Protein AF-A0A1M6JHJ8-F1 (afdb_monomer_lite)

Structure (mmCIF, N/CA/C/O backbone):
data_AF-A0A1M6JHJ8-F1
#
_entry.id   AF-A0A1M6JHJ8-F1
#
loop_
_atom_site.group_PDB
_atom_site.id
_atom_site.type_symbol
_atom_site.label_atom_id
_atom_site.label_alt_id
_atom_site.label_comp_id
_atom_site.label_asym_id
_atom_site.label_entity_id
_atom_site.label_seq_id
_atom_site.pdbx_PDB_ins_code
_atom_site.Cartn_x
_atom_site.Cartn_y
_atom_site.Cartn_z
_atom_site.occupancy
_atom_site.B_iso_or_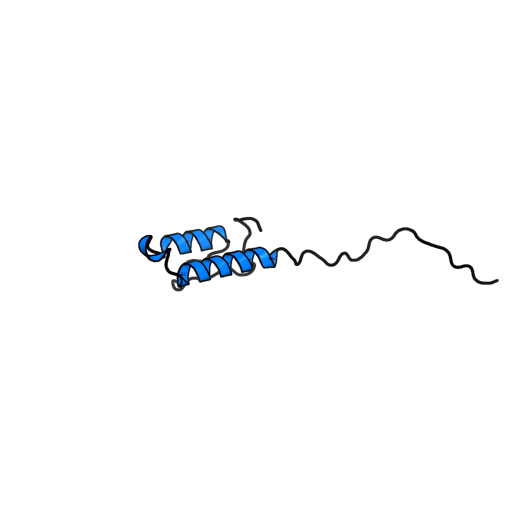equiv
_atom_site.auth_seq_id
_atom_site.auth_comp_id
_atom_site.auth_asym_id
_atom_site.auth_atom_id
_atom_site.pdbx_PDB_model_num
ATOM 1 N N . MET A 1 1 ? 13.522 6.354 -8.809 1.00 57.09 1 MET A N 1
ATOM 2 C CA . MET A 1 1 ? 12.182 6.309 -8.211 1.00 57.09 1 MET A CA 1
ATOM 3 C C . MET A 1 1 ? 11.315 7.330 -8.900 1.00 57.09 1 MET A C 1
ATOM 5 O O . MET A 1 1 ? 11.232 8.473 -8.460 1.00 57.09 1 MET A O 1
ATOM 9 N N . SER A 1 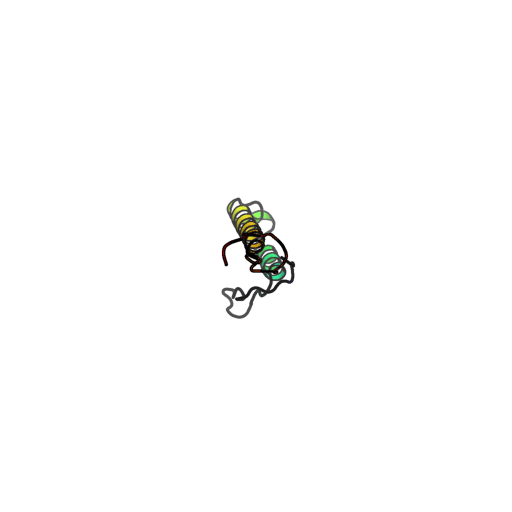2 ? 10.734 6.926 -10.024 1.00 75.50 2 SER A N 1
ATOM 10 C CA . SER A 1 2 ? 9.581 7.637 -10.573 1.00 75.50 2 SER A CA 1
ATOM 11 C C . SER A 1 2 ? 8.328 7.149 -9.846 1.00 75.50 2 SER A C 1
ATOM 13 O O . SER A 1 2 ? 8.229 5.971 -9.514 1.00 75.50 2 SER A O 1
ATOM 15 N N . TRP A 1 3 ? 7.367 8.034 -9.590 1.00 74.88 3 TRP A N 1
ATOM 16 C CA . TRP A 1 3 ? 6.068 7.659 -9.013 1.00 74.88 3 TRP A CA 1
ATOM 17 C C . TRP A 1 3 ? 5.333 6.612 -9.862 1.00 74.88 3 TRP A C 1
ATOM 19 O O . TRP A 1 3 ? 4.591 5.787 -9.329 1.00 74.88 3 TRP A O 1
ATOM 29 N N . ASP A 1 4 ? 5.604 6.628 -11.165 1.00 81.69 4 ASP A N 1
ATOM 30 C CA . ASP A 1 4 ? 5.019 5.744 -12.170 1.00 81.69 4 ASP A CA 1
ATOM 31 C C . ASP A 1 4 ? 5.953 4.574 -12.536 1.00 81.69 4 ASP A C 1
ATOM 33 O O . ASP A 1 4 ? 5.699 3.831 -13.485 1.00 81.69 4 ASP A O 1
ATOM 37 N N . GLU A 1 5 ? 7.060 4.405 -11.802 1.00 82.62 5 GLU A N 1
ATOM 38 C CA . GLU A 1 5 ? 7.963 3.268 -11.971 1.00 82.62 5 GLU A CA 1
ATOM 39 C C . GLU A 1 5 ? 7.245 1.982 -11.552 1.00 82.62 5 GLU A C 1
ATOM 41 O O . GLU A 1 5 ? 6.679 1.889 -10.457 1.00 82.62 5 GLU A O 1
ATOM 46 N N . ARG A 1 6 ? 7.244 0.994 -12.453 1.00 85.56 6 ARG A N 1
ATOM 47 C CA . ARG A 1 6 ? 6.606 -0.296 -12.206 1.00 85.56 6 ARG A CA 1
ATOM 48 C C . ARG A 1 6 ? 7.472 -1.167 -11.304 1.00 85.56 6 ARG A C 1
ATOM 50 O O . ARG A 1 6 ? 8.681 -1.262 -11.505 1.00 85.56 6 ARG A O 1
ATOM 57 N N . PHE A 1 7 ? 6.843 -1.849 -10.356 1.00 82.06 7 PHE A N 1
ATOM 58 C CA . PHE A 1 7 ? 7.476 -2.914 -9.594 1.00 82.06 7 PHE A CA 1
ATOM 59 C C . PHE A 1 7 ? 7.853 -4.072 -10.523 1.00 82.06 7 PHE A C 1
ATOM 61 O O . PHE A 1 7 ? 7.128 -4.383 -11.470 1.00 82.06 7 PHE A O 1
ATOM 68 N N . ALA A 1 8 ? 8.978 -4.727 -10.230 1.00 82.69 8 ALA A N 1
ATOM 69 C CA . ALA A 1 8 ? 9.377 -5.951 -10.923 1.00 82.69 8 ALA A CA 1
ATOM 70 C C . ALA A 1 8 ? 8.342 -7.074 -10.726 1.00 82.69 8 ALA A C 1
ATOM 72 O O . ALA A 1 8 ? 8.108 -7.866 -11.634 1.00 82.69 8 ALA A O 1
ATOM 73 N N . GLU A 1 9 ? 7.684 -7.084 -9.566 1.00 84.31 9 GLU A N 1
ATOM 74 C CA . GLU A 1 9 ? 6.571 -7.967 -9.245 1.00 84.31 9 GLU A CA 1
ATOM 75 C C . GLU A 1 9 ? 5.404 -7.125 -8.689 1.00 84.31 9 GLU A C 1
ATOM 77 O O . GLU A 1 9 ? 5.578 -6.441 -7.677 1.00 84.31 9 GLU A O 1
ATOM 82 N N . PRO A 1 10 ? 4.237 -7.089 -9.364 1.00 85.75 10 PRO A N 1
ATOM 83 C CA . PRO A 1 10 ? 3.076 -6.334 -8.897 1.00 85.75 10 PRO A CA 1
ATOM 84 C C . PRO A 1 10 ? 2.515 -6.887 -7.583 1.00 85.75 10 PRO A C 1
ATOM 86 O O . PRO A 1 10 ? 2.416 -8.100 -7.411 1.00 85.75 10 PRO A O 1
ATOM 89 N N . ILE A 1 11 ? 2.056 -6.002 -6.697 1.00 86.38 11 ILE A N 1
ATOM 90 C CA . ILE A 1 11 ? 1.402 -6.401 -5.444 1.00 86.38 11 ILE A CA 1
ATOM 91 C C . ILE A 1 11 ? -0.036 -6.813 -5.770 1.00 86.38 11 ILE A C 1
ATOM 93 O O . ILE A 1 11 ? -0.822 -5.992 -6.247 1.00 86.38 11 ILE A O 1
ATOM 97 N N . VAL A 1 12 ? -0.378 -8.078 -5.536 1.00 89.12 12 VAL A N 1
ATOM 98 C CA . VAL A 1 12 ? -1.742 -8.599 -5.700 1.00 89.12 12 VAL A CA 1
ATOM 99 C C . VAL A 1 12 ? -2.487 -8.425 -4.381 1.00 89.12 12 VAL A C 1
ATOM 101 O O . VAL A 1 12 ? -1.967 -8.802 -3.334 1.00 89.12 12 VAL A O 1
ATOM 104 N N . LEU A 1 13 ? -3.672 -7.820 -4.428 1.00 85.56 13 LEU A N 1
ATOM 105 C CA . LEU A 1 13 ? -4.519 -7.634 -3.251 1.00 85.56 13 LEU A CA 1
ATOM 106 C C . LEU A 1 13 ? -5.360 -8.882 -2.952 1.00 85.56 13 LEU A C 1
ATOM 108 O O . LEU A 1 13 ? -5.476 -9.779 -3.785 1.00 85.56 13 LEU A O 1
ATOM 112 N N . ASP A 1 14 ? -5.985 -8.911 -1.773 1.00 82.44 14 ASP A N 1
ATOM 113 C CA . ASP A 1 14 ? -6.780 -10.048 -1.281 1.00 82.44 14 ASP A CA 1
ATOM 114 C C . ASP A 1 14 ? -8.006 -10.377 -2.152 1.00 82.44 14 ASP A C 1
ATOM 116 O O . ASP A 1 14 ? -8.549 -11.476 -2.079 1.00 82.44 14 ASP A O 1
ATOM 120 N N . ASP A 1 15 ? -8.432 -9.444 -3.010 1.00 80.81 15 ASP A N 1
ATOM 121 C CA . ASP A 1 15 ? -9.477 -9.679 -4.009 1.00 80.81 15 ASP A CA 1
ATOM 122 C C . ASP A 1 15 ? -8.994 -10.552 -5.185 1.00 80.81 15 ASP A C 1
ATOM 124 O O . ASP A 1 15 ? -9.798 -10.992 -6.005 1.00 80.81 15 ASP A O 1
ATOM 128 N N . GLY A 1 16 ? -7.681 -10.787 -5.298 1.00 76.12 16 GLY A N 1
ATOM 129 C CA . GLY A 1 16 ? -7.027 -11.545 -6.369 1.00 76.12 16 GLY A CA 1
ATOM 130 C C . GLY A 1 16 ? -7.088 -10.878 -7.749 1.00 76.12 16 GLY A C 1
ATOM 131 O O . GLY A 1 16 ? -6.390 -11.296 -8.676 1.00 76.12 16 GLY A O 1
ATOM 132 N N . THR A 1 17 ? -7.902 -9.834 -7.898 1.00 75.44 17 THR A N 1
ATOM 133 C CA . THR A 1 17 ? -8.172 -9.129 -9.151 1.00 75.44 17 THR A CA 1
ATOM 134 C C . THR A 1 17 ? -7.378 -7.843 -9.285 1.00 75.44 17 THR A C 1
ATOM 136 O O . THR A 1 17 ? -6.961 -7.494 -10.393 1.00 75.44 17 THR A O 1
ATOM 139 N N . THR A 1 18 ? -7.132 -7.139 -8.182 1.00 83.25 18 THR A N 1
ATOM 140 C CA . THR A 1 18 ? -6.437 -5.857 -8.215 1.00 83.25 18 THR A CA 1
ATOM 141 C C . THR A 1 18 ? -4.934 -6.070 -8.074 1.00 83.25 18 THR A C 1
ATOM 143 O O . THR A 1 18 ? -4.446 -6.620 -7.087 1.00 83.25 18 THR A O 1
ATOM 146 N N . LYS A 1 19 ? -4.185 -5.602 -9.077 1.00 89.44 19 LYS A N 1
ATOM 147 C CA . LYS A 1 19 ? -2.719 -5.618 -9.088 1.00 89.44 19 LYS A CA 1
ATOM 148 C C . LYS A 1 19 ? -2.197 -4.191 -9.042 1.00 89.44 19 LYS A C 1
ATOM 150 O O . LYS A 1 19 ? -2.469 -3.408 -9.948 1.00 89.44 19 LYS A O 1
ATOM 155 N N . LEU A 1 20 ? -1.439 -3.867 -8.005 1.00 89.62 20 LEU A N 1
ATOM 156 C CA . LEU A 1 20 ? -0.776 -2.578 -7.851 1.00 89.62 20 LEU A CA 1
ATOM 157 C C . LEU A 1 20 ? 0.601 -2.692 -8.503 1.00 89.62 20 LEU A C 1
ATOM 159 O O . LEU A 1 20 ? 1.505 -3.342 -7.973 1.00 89.62 20 LEU A O 1
ATOM 163 N N . ALA A 1 21 ? 0.741 -2.116 -9.692 1.00 89.50 21 ALA A N 1
ATOM 164 C CA . ALA A 1 21 ? 1.953 -2.222 -10.488 1.00 89.50 21 ALA A CA 1
ATOM 165 C C . ALA A 1 21 ? 2.948 -1.104 -10.176 1.00 89.50 21 ALA A C 1
ATOM 167 O O . ALA A 1 21 ? 4.121 -1.263 -10.484 1.00 89.50 21 ALA A O 1
ATOM 168 N N . THR A 1 22 ? 2.506 0.008 -9.589 1.00 87.94 22 THR A N 1
ATOM 169 C CA . THR A 1 22 ? 3.328 1.198 -9.328 1.00 87.94 22 THR A CA 1
ATOM 170 C C . THR A 1 22 ? 3.193 1.692 -7.890 1.00 87.94 22 THR A C 1
ATOM 172 O O . THR A 1 22 ? 2.198 1.439 -7.203 1.00 87.94 22 THR A O 1
ATOM 175 N N . LEU A 1 23 ? 4.180 2.474 -7.439 1.00 83.31 23 LEU A N 1
ATOM 176 C CA . LEU A 1 23 ? 4.145 3.121 -6.125 1.00 83.31 23 LEU A CA 1
ATOM 177 C C . LEU A 1 23 ? 2.945 4.072 -5.988 1.00 83.31 23 LEU A C 1
ATOM 179 O O . LEU A 1 23 ? 2.311 4.122 -4.934 1.00 83.31 23 LEU A O 1
ATOM 183 N N . ARG A 1 24 ? 2.591 4.785 -7.064 1.00 83.19 24 ARG A N 1
ATOM 184 C CA . ARG A 1 24 ? 1.417 5.665 -7.107 1.00 83.19 24 ARG A CA 1
ATOM 185 C C . ARG A 1 24 ? 0.112 4.908 -6.869 1.00 83.19 24 ARG A C 1
ATOM 187 O O . ARG A 1 24 ? -0.717 5.369 -6.087 1.00 83.19 24 ARG A O 1
ATOM 194 N N . GLU A 1 25 ? -0.062 3.752 -7.507 1.00 86.19 25 GLU A N 1
ATOM 195 C CA . GLU A 1 25 ? -1.242 2.899 -7.317 1.00 86.19 25 GLU A CA 1
ATOM 196 C C . GLU A 1 25 ? -1.315 2.355 -5.891 1.00 86.19 25 GLU A C 1
ATOM 198 O O . GLU A 1 25 ? -2.381 2.394 -5.278 1.00 86.19 25 GLU A O 1
ATOM 203 N N . ALA A 1 26 ? -0.183 1.923 -5.331 1.00 85.00 26 ALA A N 1
ATOM 204 C CA . ALA A 1 26 ? -0.132 1.428 -3.961 1.00 85.00 26 ALA A CA 1
ATOM 205 C C . ALA A 1 26 ? -0.519 2.501 -2.932 1.00 85.00 26 ALA A C 1
ATOM 207 O O . ALA A 1 26 ? -1.335 2.246 -2.048 1.00 85.00 26 ALA A O 1
ATOM 208 N N . ILE A 1 27 ? -0.011 3.727 -3.085 1.00 83.31 27 ILE A N 1
ATOM 209 C CA . ILE A 1 27 ? -0.359 4.851 -2.203 1.00 83.31 27 ILE A CA 1
ATOM 210 C C . ILE A 1 27 ? -1.827 5.261 -2.377 1.00 83.31 27 ILE A C 1
ATOM 212 O O . ILE A 1 27 ? -2.514 5.529 -1.390 1.00 83.31 27 ILE A O 1
ATOM 216 N N . ALA A 1 28 ? -2.336 5.297 -3.613 1.00 85.31 28 ALA A N 1
ATOM 217 C CA . ALA A 1 28 ? -3.738 5.616 -3.878 1.00 85.31 28 ALA A CA 1
ATOM 218 C C . ALA A 1 28 ? -4.684 4.573 -3.264 1.00 85.31 28 ALA A C 1
ATOM 220 O O . ALA A 1 28 ? -5.711 4.935 -2.685 1.00 85.31 28 ALA A O 1
ATOM 221 N N . HIS A 1 29 ? -4.320 3.291 -3.344 1.00 84.50 29 HIS A N 1
ATOM 222 C CA . HIS A 1 29 ? -5.065 2.214 -2.708 1.00 84.50 29 HIS A CA 1
ATOM 223 C C . HIS A 1 29 ? -5.048 2.349 -1.181 1.00 84.50 29 HIS A C 1
ATOM 225 O O . HIS A 1 29 ? -6.109 2.352 -0.557 1.00 84.50 29 HIS A O 1
ATOM 231 N N . LEU A 1 30 ? -3.872 2.583 -0.590 1.00 80.12 30 LEU A N 1
ATOM 232 C CA . LEU A 1 30 ? -3.719 2.814 0.846 1.00 80.12 30 LEU A CA 1
ATOM 233 C C . LEU A 1 30 ? -4.586 3.995 1.330 1.00 80.12 30 LEU A C 1
ATOM 235 O O . LEU A 1 30 ? -5.302 3.902 2.324 1.00 80.12 30 LEU A O 1
ATOM 239 N N . ALA A 1 31 ? -4.604 5.101 0.586 1.00 80.19 31 ALA A N 1
ATOM 240 C CA . ALA A 1 31 ? -5.428 6.260 0.918 1.00 80.19 31 ALA A CA 1
ATOM 241 C C . ALA A 1 31 ? -6.941 5.986 0.819 1.00 80.19 31 ALA A C 1
ATOM 243 O O . ALA A 1 31 ? -7.719 6.671 1.490 1.00 80.19 31 ALA A O 1
ATOM 244 N N . LYS A 1 32 ? -7.357 5.027 -0.018 1.00 82.12 32 LYS A N 1
ATOM 245 C CA . LYS A 1 32 ? -8.759 4.626 -0.192 1.00 82.12 32 LYS A CA 1
ATOM 246 C C . LYS A 1 32 ? -9.237 3.709 0.932 1.00 82.12 32 LYS A C 1
ATOM 248 O O . LYS A 1 32 ? -10.367 3.874 1.378 1.00 82.12 32 LYS A O 1
ATOM 253 N N . ILE A 1 33 ? -8.404 2.761 1.364 1.00 82.50 33 ILE A N 1
ATOM 254 C CA . ILE A 1 33 ? -8.784 1.787 2.397 1.00 82.50 33 ILE A CA 1
ATOM 255 C C . ILE A 1 33 ? -8.723 2.376 3.802 1.00 82.50 33 ILE A C 1
ATOM 257 O O . ILE A 1 33 ? -9.499 1.956 4.647 1.00 82.50 33 ILE A O 1
ATOM 261 N N . ILE A 1 34 ? -7.849 3.357 4.045 1.00 77.06 34 ILE A N 1
ATOM 262 C CA . ILE A 1 34 ? -7.680 3.947 5.373 1.00 77.06 34 ILE A CA 1
ATOM 263 C C . ILE A 1 34 ? -8.683 5.093 5.577 1.00 77.06 34 ILE A C 1
ATOM 265 O O . ILE A 1 34 ? -8.537 6.156 4.943 1.00 77.06 34 ILE A O 1
ATOM 269 N N . PRO A 1 35 ? -9.654 4.949 6.500 1.00 78.44 35 PRO A N 1
ATOM 270 C CA . PRO A 1 35 ? -10.545 6.033 6.888 1.00 78.44 35 PRO A CA 1
ATOM 271 C C . PRO A 1 35 ? -9.740 7.235 7.381 1.00 78.44 35 PRO A C 1
ATOM 273 O O . PRO A 1 35 ? -8.741 7.092 8.080 1.00 78.44 35 PRO A O 1
ATOM 276 N N . LYS A 1 36 ? -10.168 8.460 7.051 1.00 71.75 36 LYS A N 1
ATOM 277 C CA . LYS A 1 36 ? -9.426 9.680 7.431 1.00 71.75 36 LYS A CA 1
ATOM 278 C C . LYS A 1 36 ? -9.130 9.771 8.934 1.00 71.75 36 LYS A C 1
ATOM 280 O O . LYS A 1 36 ? -8.078 10.291 9.289 1.00 71.75 36 LYS A O 1
ATOM 285 N N . ALA A 1 37 ? -10.029 9.262 9.775 1.00 76.00 37 ALA A N 1
ATOM 286 C CA . ALA A 1 37 ? -9.864 9.225 11.227 1.00 76.00 37 ALA A CA 1
ATOM 287 C C . ALA A 1 37 ? -8.696 8.329 11.678 1.00 76.00 37 ALA A C 1
ATOM 289 O O . ALA A 1 37 ? -8.080 8.591 12.705 1.00 76.00 37 ALA A O 1
ATOM 290 N N . GLU A 1 38 ? -8.357 7.315 10.883 1.00 73.88 38 GLU A N 1
ATOM 291 C CA . GLU A 1 38 ? -7.355 6.300 11.204 1.00 73.88 3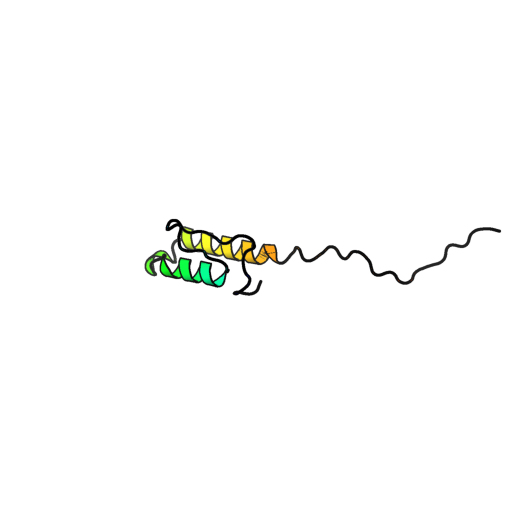8 GLU A CA 1
ATOM 292 C C . GLU A 1 38 ? -5.971 6.636 10.638 1.00 73.88 38 GLU A C 1
ATOM 294 O O . GLU A 1 38 ? -4.970 6.081 11.072 1.00 73.88 38 GLU A O 1
ATOM 299 N N . ARG A 1 39 ? -5.862 7.607 9.721 1.00 73.25 39 ARG A N 1
ATOM 300 C CA . ARG A 1 39 ? -4.583 7.981 9.078 1.00 73.25 39 ARG A CA 1
ATOM 301 C C . ARG A 1 39 ? -3.497 8.454 10.047 1.00 73.25 39 ARG A C 1
ATOM 303 O O . ARG A 1 39 ? -2.322 8.382 9.707 1.00 73.25 39 ARG A O 1
ATOM 310 N N . ASN A 1 40 ? -3.891 8.934 11.225 1.00 77.69 40 ASN A N 1
ATOM 311 C CA . ASN A 1 40 ? -2.974 9.357 12.283 1.00 77.69 40 ASN A CA 1
ATOM 312 C C . ASN A 1 40 ? -2.660 8.237 13.284 1.00 77.69 40 ASN A C 1
ATOM 314 O O . ASN A 1 40 ? -1.951 8.484 14.260 1.00 77.69 40 ASN A O 1
ATOM 318 N N . LEU A 1 41 ? -3.181 7.022 13.076 1.00 82.88 41 LEU A N 1
ATOM 319 C CA . LEU A 1 41 ? -2.815 5.886 13.905 1.00 82.88 41 LEU A CA 1
ATOM 320 C C . LEU A 1 41 ? -1.320 5.589 13.725 1.00 82.88 41 LEU A C 1
ATOM 322 O O . LEU A 1 41 ? -0.816 5.580 12.595 1.00 82.88 41 LEU A O 1
ATOM 326 N N . PRO A 1 42 ? -0.597 5.323 14.824 1.00 80.38 42 PRO A N 1
ATOM 327 C CA . PRO A 1 42 ? 0.847 5.108 14.790 1.00 80.38 42 PRO A CA 1
ATOM 328 C C . PRO A 1 42 ? 1.247 3.931 13.887 1.00 80.38 42 PRO A C 1
ATOM 330 O O . PRO A 1 42 ? 2.292 3.974 13.240 1.00 80.38 42 PRO A O 1
ATOM 333 N N . GLU A 1 43 ? 0.393 2.916 13.777 1.00 79.31 43 GLU A N 1
ATOM 334 C CA . GLU A 1 43 ? 0.577 1.747 12.909 1.00 79.31 43 GLU A CA 1
ATOM 335 C C . GLU A 1 43 ? 0.591 2.134 11.423 1.00 79.31 43 GLU A C 1
ATOM 337 O O . GLU A 1 43 ? 1.469 1.719 10.665 1.00 79.31 43 GLU A O 1
ATOM 342 N N . ILE A 1 44 ? -0.329 3.012 11.018 1.00 77.88 44 ILE A N 1
ATOM 343 C CA . ILE A 1 44 ? -0.469 3.486 9.638 1.00 77.88 44 ILE A CA 1
ATOM 344 C C . ILE A 1 44 ? 0.692 4.399 9.244 1.00 77.88 44 ILE A C 1
ATOM 346 O O . ILE A 1 44 ? 1.231 4.297 8.136 1.00 77.88 44 ILE A O 1
ATOM 350 N N . LEU A 1 45 ? 1.114 5.268 10.162 1.00 79.94 45 LEU A N 1
ATOM 351 C CA . LEU A 1 45 ? 2.287 6.117 9.967 1.00 79.94 45 LEU A CA 1
ATOM 352 C C . LEU A 1 45 ? 3.561 5.276 9.835 1.00 79.94 45 LEU A C 1
ATOM 354 O O . LEU A 1 45 ? 4.381 5.539 8.957 1.00 79.94 45 LEU A O 1
ATOM 358 N N . THR A 1 46 ? 3.688 4.221 10.642 1.00 81.88 46 THR A N 1
ATOM 359 C CA . THR A 1 46 ? 4.822 3.291 10.582 1.00 81.88 46 THR A CA 1
ATOM 360 C C . THR A 1 46 ? 4.859 2.542 9.250 1.00 81.88 46 THR A C 1
ATOM 362 O O . THR A 1 46 ? 5.901 2.506 8.598 1.00 81.88 46 THR A O 1
ATOM 365 N N . ALA A 1 47 ? 3.727 2.002 8.792 1.00 77.81 47 ALA A N 1
ATOM 366 C CA . ALA A 1 47 ? 3.640 1.337 7.492 1.00 77.81 47 ALA A CA 1
ATOM 367 C C . ALA A 1 47 ? 3.994 2.287 6.330 1.00 77.81 47 ALA A C 1
ATOM 369 O O . ALA A 1 47 ? 4.754 1.925 5.430 1.00 77.81 47 ALA A O 1
ATOM 370 N N . SER A 1 48 ? 3.508 3.530 6.382 1.00 79.38 48 SER A N 1
ATOM 371 C CA . SER A 1 48 ? 3.806 4.563 5.379 1.00 79.38 48 SER A CA 1
ATOM 372 C C . SER A 1 48 ? 5.294 4.935 5.348 1.00 79.38 48 SER A C 1
ATOM 374 O O . SER A 1 48 ? 5.880 5.103 4.274 1.00 79.38 48 SER A O 1
ATOM 376 N N . ASP A 1 49 ? 5.932 5.028 6.515 1.00 80.62 49 ASP A N 1
ATOM 377 C CA . ASP A 1 49 ? 7.367 5.291 6.640 1.00 80.62 49 ASP A CA 1
ATOM 378 C C . ASP A 1 49 ? 8.211 4.112 6.125 1.00 80.62 49 ASP A C 1
ATOM 380 O O . ASP A 1 49 ? 9.181 4.321 5.394 1.00 80.62 49 ASP A O 1
ATOM 384 N N . ILE A 1 50 ? 7.807 2.866 6.402 1.00 80.31 50 ILE A N 1
ATOM 385 C CA . ILE A 1 50 ? 8.456 1.662 5.857 1.00 80.31 50 ILE A CA 1
ATOM 386 C C . ILE A 1 50 ? 8.384 1.652 4.326 1.00 80.31 50 ILE A C 1
ATOM 388 O O . ILE A 1 50 ? 9.415 1.469 3.676 1.00 80.31 50 ILE A O 1
ATOM 392 N N . LEU A 1 51 ? 7.210 1.910 3.739 1.00 77.25 51 LEU A N 1
ATOM 393 C CA . LEU A 1 51 ? 7.037 1.991 2.282 1.00 77.25 51 LEU A CA 1
ATOM 394 C C . LEU A 1 51 ? 7.915 3.091 1.667 1.00 77.25 51 LEU A C 1
ATOM 396 O O . LEU A 1 51 ? 8.592 2.869 0.662 1.00 77.25 51 LEU A O 1
ATOM 400 N N . THR A 1 52 ? 7.971 4.258 2.311 1.00 78.12 52 THR A N 1
ATOM 401 C CA . THR A 1 52 ? 8.806 5.388 1.876 1.00 78.12 52 THR A CA 1
ATOM 402 C C . THR A 1 52 ? 10.298 5.047 1.944 1.00 78.12 52 THR A C 1
ATOM 404 O O . THR A 1 52 ? 11.063 5.340 1.020 1.00 78.12 52 THR A O 1
ATOM 407 N N . LYS A 1 53 ? 10.739 4.388 3.021 1.00 76.06 53 LYS A N 1
ATOM 408 C CA . LYS A 1 53 ? 12.127 3.939 3.193 1.00 76.06 53 LYS A CA 1
ATOM 409 C C .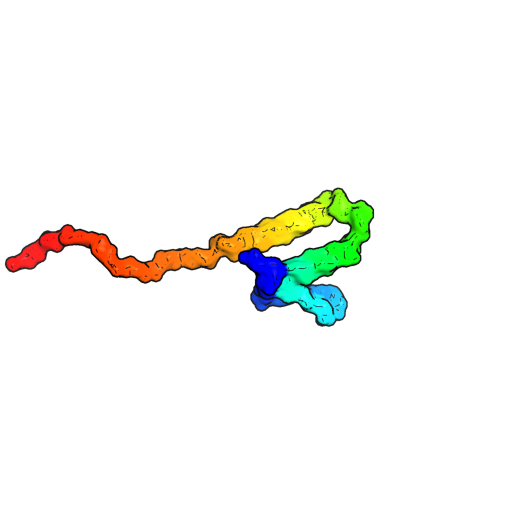 LYS A 1 53 ? 12.504 2.858 2.185 1.00 76.06 53 LYS A C 1
ATOM 411 O O . LYS A 1 53 ? 13.594 2.942 1.619 1.00 76.06 53 LYS A O 1
ATOM 416 N N . ALA A 1 54 ? 11.622 1.893 1.934 1.00 68.94 54 ALA A N 1
ATOM 417 C CA . ALA A 1 54 ? 11.826 0.840 0.944 1.00 68.94 54 ALA A CA 1
ATOM 418 C C . ALA A 1 54 ? 11.989 1.428 -0.465 1.00 68.94 54 ALA A C 1
ATOM 420 O O . ALA A 1 54 ? 12.965 1.113 -1.147 1.00 68.94 54 ALA A O 1
ATOM 421 N N . ALA A 1 55 ? 11.119 2.369 -0.846 1.00 66.62 55 ALA A N 1
ATOM 422 C CA . ALA A 1 55 ? 11.229 3.091 -2.112 1.00 66.62 55 ALA A CA 1
ATOM 423 C C . ALA A 1 55 ? 12.541 3.890 -2.219 1.00 66.62 55 ALA A C 1
ATOM 425 O O . ALA A 1 55 ? 13.174 3.925 -3.267 1.00 66.62 55 ALA A O 1
ATOM 426 N N . ARG A 1 56 ? 13.008 4.514 -1.133 1.00 61.06 56 ARG A N 1
ATOM 427 C CA . ARG A 1 56 ? 14.281 5.255 -1.138 1.00 61.06 56 ARG A CA 1
ATOM 428 C C . ARG A 1 56 ? 15.512 4.341 -1.193 1.00 61.06 56 ARG A C 1
ATOM 430 O O . ARG A 1 56 ? 16.531 4.728 -1.756 1.00 61.06 56 ARG A O 1
ATOM 437 N N . SER A 1 57 ? 15.451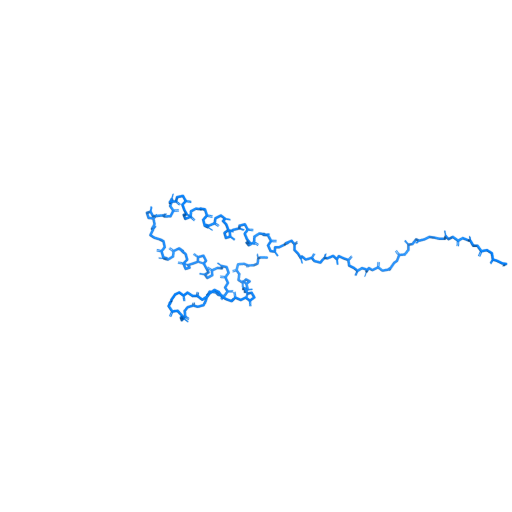 3.152 -0.596 1.00 55.72 57 SER A N 1
ATOM 438 C CA . SER A 1 57 ? 16.596 2.232 -0.534 1.00 55.72 57 SER A CA 1
ATOM 439 C C . SER A 1 57 ? 16.883 1.562 -1.883 1.00 55.72 57 SER A C 1
ATOM 441 O O . SER A 1 57 ? 18.043 1.361 -2.245 1.00 55.72 57 SER A O 1
ATOM 443 N N . SER A 1 58 ? 15.852 1.305 -2.693 1.00 50.72 58 SER A N 1
ATOM 444 C CA . SER A 1 58 ? 16.013 0.714 -4.027 1.00 50.72 58 SER A CA 1
ATOM 445 C C . SER A 1 58 ? 16.711 1.642 -5.035 1.00 50.72 58 SER A C 1
ATOM 447 O O . SER A 1 58 ? 17.080 1.199 -6.120 1.00 50.72 58 SER A O 1
ATOM 449 N N . SER A 1 59 ? 16.982 2.911 -4.690 1.00 46.66 59 SER A N 1
ATOM 450 C CA . SER A 1 59 ? 17.716 3.849 -5.552 1.00 46.66 59 SER A CA 1
ATOM 451 C C . SER A 1 59 ? 19.233 3.880 -5.314 1.00 46.66 59 SER A C 1
ATOM 453 O O . SER A 1 59 ? 19.911 4.746 -5.867 1.00 46.66 59 SER A O 1
ATOM 455 N N . ARG A 1 60 ? 19.796 2.967 -4.507 1.00 43.53 60 ARG A N 1
ATOM 456 C CA . ARG A 1 60 ? 21.252 2.861 -4.274 1.00 43.53 60 ARG A CA 1
ATOM 457 C C . ARG A 1 60 ? 21.822 1.500 -4.686 1.00 43.53 60 ARG A C 1
ATOM 459 O O . ARG A 1 60 ? 22.667 0.934 -4.005 1.00 43.53 60 ARG A O 1
ATOM 466 N N . ALA A 1 61 ? 21.385 0.992 -5.832 1.00 49.09 61 ALA A N 1
ATOM 467 C CA . ALA A 1 61 ? 22.050 -0.114 -6.519 1.00 49.09 61 ALA A CA 1
ATOM 468 C C . ALA A 1 61 ? 22.214 0.162 -8.024 1.00 49.09 61 ALA A C 1
ATOM 470 O O . ALA A 1 61 ? 22.207 -0.752 -8.840 1.00 49.09 61 ALA A O 1
ATOM 471 N N . SER A 1 62 ? 22.409 1.426 -8.417 1.00 47.97 62 SER A N 1
ATOM 472 C CA . SER A 1 62 ? 22.965 1.722 -9.740 1.00 47.97 62 SER A CA 1
ATOM 473 C C . SER A 1 62 ? 24.487 1.603 -9.692 1.00 47.97 62 SER A C 1
ATOM 475 O O . SER A 1 62 ? 25.187 2.576 -9.445 1.00 47.97 62 SER A O 1
ATOM 477 N N . ARG A 1 63 ? 24.934 0.376 -9.996 1.00 48.06 63 ARG A N 1
ATOM 478 C CA . ARG A 1 63 ? 26.193 0.005 -10.672 1.00 48.06 63 ARG A CA 1
ATOM 479 C C . ARG A 1 63 ? 27.501 0.214 -9.881 1.00 48.06 63 ARG A C 1
ATOM 481 O O . ARG A 1 63 ? 27.911 1.351 -9.673 1.00 48.06 63 ARG A O 1
ATOM 488 N N . PRO A 1 64 ? 28.280 -0.847 -9.585 1.00 42.66 64 PRO A N 1
ATOM 489 C CA . PRO A 1 64 ? 29.725 -0.676 -9.510 1.00 42.66 64 PRO A CA 1
ATOM 490 C C . PRO A 1 64 ? 30.226 -0.285 -10.907 1.00 42.66 64 PRO A C 1
ATOM 492 O O . PRO A 1 64 ? 30.068 -1.043 -11.868 1.00 42.66 64 PRO A O 1
ATOM 495 N N . SER A 1 65 ? 30.793 0.917 -11.026 1.00 51.34 65 SER A N 1
ATOM 496 C CA . SER A 1 65 ? 31.550 1.350 -12.202 1.00 51.34 65 SER A CA 1
ATOM 497 C C . SER A 1 65 ? 32.654 0.338 -12.485 1.00 51.34 65 SER A C 1
ATOM 499 O O . SER A 1 65 ? 33.666 0.298 -11.789 1.00 51.34 65 SER A O 1
ATOM 501 N N . ARG A 1 66 ? 32.453 -0.493 -13.509 1.00 48.78 66 ARG A N 1
ATOM 502 C CA . ARG A 1 66 ? 33.489 -1.355 -14.067 1.00 48.78 66 ARG A CA 1
ATOM 503 C C . ARG A 1 66 ? 33.902 -0.790 -15.430 1.00 48.78 66 ARG A C 1
ATOM 505 O O . ARG A 1 66 ? 33.146 -0.871 -16.389 1.00 48.78 66 ARG A O 1
ATOM 512 N N . HIS A 1 67 ? 35.108 -0.222 -15.409 1.00 50.75 67 HIS A N 1
ATOM 513 C CA . HIS A 1 67 ? 36.048 0.136 -16.477 1.00 50.75 67 HIS A CA 1
ATOM 514 C C . HIS A 1 67 ? 35.659 1.135 -17.579 1.00 50.75 67 HIS A C 1
ATOM 516 O O . HIS A 1 67 ? 34.938 0.817 -18.518 1.00 50.75 67 HIS A O 1
ATOM 522 N N . PHE A 1 68 ? 36.359 2.278 -17.558 1.00 40.84 68 PHE A N 1
ATOM 523 C CA . PHE A 1 68 ? 36.936 2.866 -18.766 1.00 40.84 68 PHE A CA 1
ATOM 524 C C . PHE A 1 68 ? 38.452 3.029 -18.571 1.00 40.84 68 PHE A C 1
ATOM 526 O O . PHE A 1 68 ? 38.916 3.376 -17.487 1.00 40.84 68 PHE A O 1
ATOM 533 N N . ASN A 1 69 ? 39.190 2.656 -19.611 1.00 46.94 69 ASN A N 1
ATOM 534 C CA . ASN A 1 69 ? 40.634 2.472 -19.684 1.00 46.94 69 ASN A CA 1
ATOM 535 C C . ASN A 1 69 ? 41.287 3.782 -20.153 1.00 46.94 69 ASN A C 1
ATOM 537 O O . ASN A 1 69 ? 40.847 4.336 -21.159 1.00 46.94 69 ASN A O 1
ATOM 541 N N . GLY A 1 70 ? 42.319 4.271 -19.465 1.00 49.69 70 GLY A N 1
ATOM 542 C CA . GLY A 1 70 ? 43.039 5.462 -19.914 1.00 49.69 70 GLY A CA 1
ATOM 543 C C . GLY A 1 70 ? 43.956 6.082 -18.865 1.00 49.69 70 GLY A C 1
ATOM 544 O O . GLY A 1 70 ? 43.482 6.718 -17.935 1.00 49.69 70 GLY A O 1
ATOM 545 N N . THR A 1 71 ? 45.260 5.920 -19.111 1.00 56.75 71 THR A N 1
ATOM 546 C CA . THR A 1 71 ? 46.406 6.737 -18.661 1.00 56.75 71 THR A CA 1
ATOM 547 C C . THR A 1 71 ? 46.818 6.719 -17.185 1.00 56.75 71 THR A C 1
ATOM 549 O O . THR A 1 71 ? 46.311 7.495 -16.390 1.00 56.75 71 THR A O 1
ATOM 552 N N . GLU A 1 72 ? 47.832 5.901 -16.882 1.00 41.06 72 GLU A N 1
ATOM 553 C CA . GLU A 1 72 ? 49.045 6.163 -1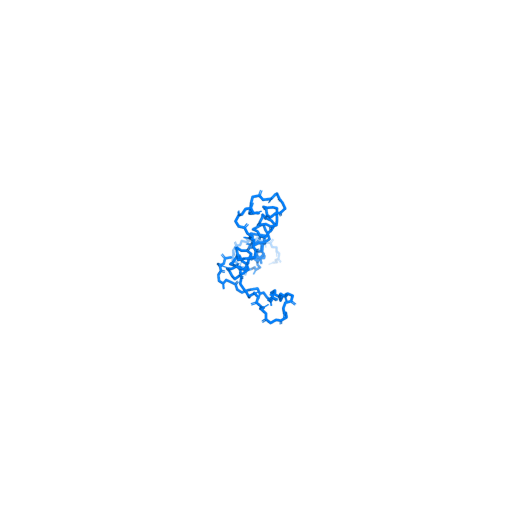6.067 1.00 41.06 72 GLU A CA 1
ATOM 554 C C . GLU A 1 72 ? 49.708 4.792 -15.802 1.00 41.06 72 GLU A C 1
ATOM 556 O O . GLU A 1 72 ? 49.002 3.810 -15.623 1.00 41.06 72 GLU A O 1
ATOM 561 N N . LYS A 1 73 ? 51.019 4.556 -15.748 1.00 45.12 73 LYS A N 1
ATOM 562 C CA . LYS A 1 73 ? 52.260 5.309 -15.947 1.00 45.12 73 LYS A CA 1
ATOM 563 C C . LYS A 1 73 ? 53.374 4.246 -15.869 1.00 45.12 73 LYS A C 1
ATOM 565 O O . LYS A 1 73 ? 53.259 3.287 -15.114 1.00 45.12 73 LYS A O 1
ATOM 570 N N . THR A 1 74 ? 54.398 4.423 -16.693 1.00 52.81 74 THR A N 1
ATOM 571 C CA . THR A 1 74 ? 55.716 3.759 -16.740 1.00 52.81 74 THR A CA 1
ATOM 572 C C . THR A 1 74 ? 56.146 2.892 -15.543 1.00 52.81 74 THR A C 1
ATOM 574 O O . THR A 1 74 ? 56.272 3.409 -14.435 1.00 52.81 74 THR A O 1
ATOM 577 N N . TRP A 1 75 ? 56.570 1.656 -15.826 1.00 39.12 75 TRP A N 1
ATOM 578 C CA . TRP A 1 75 ? 57.733 1.039 -15.178 1.00 39.12 75 TRP A CA 1
ATOM 579 C C . TRP A 1 75 ? 58.648 0.486 -16.270 1.00 39.12 75 TRP A C 1
ATOM 581 O O . TRP A 1 75 ? 58.228 -0.309 -17.109 1.00 39.12 75 TRP A O 1
ATOM 591 N N . SER A 1 76 ? 59.864 1.018 -16.296 1.00 51.72 76 SER A N 1
ATOM 592 C CA . SER A 1 76 ? 60.999 0.525 -17.065 1.00 51.72 76 SER A CA 1
ATOM 593 C C . SER A 1 76 ? 61.437 -0.819 -16.497 1.00 51.72 76 SER A C 1
ATOM 595 O O . SER A 1 76 ? 61.577 -0.893 -15.285 1.00 51.72 76 SER A O 1
ATOM 597 N N . ASP A 1 77 ? 61.719 -1.808 -17.347 1.00 47.66 77 ASP A N 1
ATOM 598 C CA . ASP A 1 77 ? 62.691 -2.865 -17.047 1.00 47.66 77 ASP A CA 1
ATOM 599 C C . ASP A 1 77 ? 63.161 -3.581 -18.328 1.00 47.66 77 ASP A C 1
ATOM 601 O O . ASP A 1 77 ? 62.372 -4.189 -19.046 1.00 47.66 77 ASP A O 1
ATOM 605 N N . GLY A 1 78 ? 64.472 -3.474 -18.574 1.00 51.03 78 GLY A N 1
ATOM 606 C CA . GLY A 1 78 ? 65.359 -4.529 -19.079 1.00 51.03 78 GLY A CA 1
ATOM 607 C C . GLY A 1 78 ? 65.156 -5.106 -20.483 1.00 51.03 78 GLY A C 1
ATOM 608 O O . GLY A 1 78 ? 64.432 -6.087 -20.638 1.00 51.03 78 GLY A O 1
ATOM 609 N N . LEU A 1 79 ? 65.942 -4.613 -21.452 1.00 42.81 79 LEU A N 1
ATOM 610 C CA . LEU A 1 79 ? 67.015 -5.362 -22.147 1.00 42.81 79 LEU A CA 1
ATOM 611 C C . LEU A 1 79 ? 67.765 -4.467 -23.143 1.00 42.81 79 LEU A C 1
ATOM 613 O O . LEU A 1 79 ? 67.096 -3.778 -23.944 1.00 42.81 79 LEU A O 1
#

Foldseek 3Di:
DPQADFDPAWDQDPVNPDTHGGNVSVVVVLVVVADPVCCPPPVNVVVVVVSVVVVVVVVPPPDDDDDDDDDDDDDDDDD

pLDDT: mean 70.64, std 15.74, range [39.12, 89.62]

Organism: NCBI:txid722472

Sequence (79 aa):
MSWDERFAEPIVLDDGTTKLATLREAIAHLAKIIPKAERNLPEILTASDILTKAARSSSRASRPSRHFNGTEKTWSDGL

Secondary structure (DSSP, 8-state):
--TTPEEEEEEEPTTSS-EEEEHHHHHHHHHHHS-TTTTTSHHHHHHHHHHHHHHHHTTS-S-----------------

Radius of gyration: 23.14 Å; chains: 1; bounding box: 78×21×37 Å